Protein AF-K4LC11-F1 (afdb_monomer_lite)

pLDDT: mean 80.31, std 17.43, range [37.22, 97.12]

Structure (mmCIF, N/CA/C/O backbone):
data_AF-K4LC11-F1
#
_entry.id   AF-K4LC11-F1
#
loop_
_atom_site.group_PDB
_atom_site.id
_atom_site.type_symbol
_atom_site.label_atom_id
_atom_site.label_alt_id
_atom_site.label_comp_id
_atom_site.label_asym_id
_atom_site.label_entity_id
_atom_site.label_seq_id
_atom_site.pdbx_PDB_ins_code
_atom_site.Cartn_x
_atom_site.Cartn_y
_atom_site.Cartn_z
_atom_site.occupancy
_atom_site.B_iso_or_equiv
_atom_site.auth_seq_id
_atom_site.auth_comp_id
_atom_site.auth_asym_id
_atom_site.auth_atom_id
_atom_site.pdbx_PDB_model_num
ATOM 1 N N . MET A 1 1 ? 9.526 29.574 -15.769 1.00 37.22 1 MET A N 1
ATOM 2 C CA . MET A 1 1 ? 8.712 28.582 -16.501 1.00 37.22 1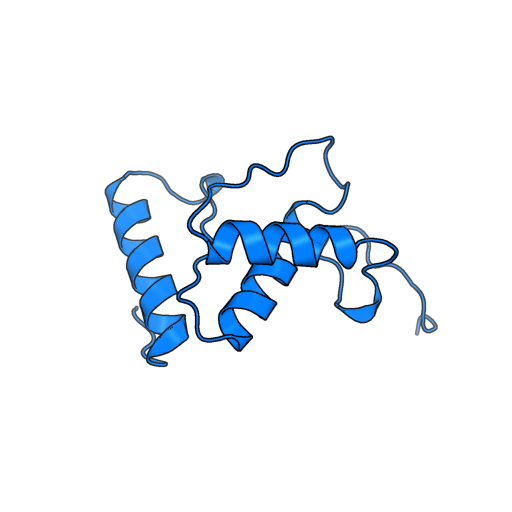 MET A CA 1
ATOM 3 C C . MET A 1 1 ? 9.682 27.508 -16.971 1.00 37.22 1 MET A C 1
ATOM 5 O O . MET A 1 1 ? 10.548 27.838 -17.767 1.00 37.22 1 MET A O 1
ATOM 9 N N . CYS A 1 2 ? 9.666 26.312 -16.375 1.00 38.75 2 CYS A N 1
ATOM 10 C CA . CYS A 1 2 ? 10.568 25.221 -16.776 1.00 38.75 2 CYS A CA 1
ATOM 11 C C . CYS A 1 2 ? 9.836 24.272 -17.740 1.00 38.75 2 CYS A C 1
ATOM 13 O O . CYS A 1 2 ? 8.650 24.038 -17.505 1.00 38.75 2 CYS A O 1
ATOM 15 N N . PRO A 1 3 ? 10.499 23.747 -18.791 1.00 49.31 3 PRO A N 1
ATOM 16 C CA . PRO A 1 3 ? 9.868 22.899 -19.802 1.00 49.31 3 PRO A CA 1
ATOM 17 C C . PRO A 1 3 ? 9.574 21.494 -19.256 1.00 49.31 3 PRO A C 1
ATOM 19 O O . PRO A 1 3 ? 10.167 21.069 -18.260 1.00 49.31 3 PRO A O 1
ATOM 22 N N . GLU A 1 4 ? 8.658 20.786 -19.915 1.00 44.19 4 GLU A N 1
ATOM 23 C CA . GLU A 1 4 ? 8.256 19.415 -19.586 1.00 44.19 4 GLU A CA 1
ATOM 24 C C . GLU A 1 4 ? 9.475 18.476 -19.574 1.00 44.19 4 GLU A C 1
ATOM 26 O O . GLU A 1 4 ? 10.212 18.394 -20.554 1.00 44.19 4 GLU A O 1
ATOM 31 N N . GLY A 1 5 ? 9.726 17.819 -18.434 1.00 52.03 5 GLY A N 1
ATOM 32 C CA . GLY A 1 5 ? 10.879 16.926 -18.232 1.00 52.03 5 GLY A CA 1
ATOM 33 C C . GLY A 1 5 ? 11.824 17.298 -17.081 1.00 52.03 5 GLY A C 1
ATOM 34 O O . GLY A 1 5 ? 12.841 16.636 -16.880 1.00 52.03 5 GLY A O 1
ATOM 35 N N . CYS A 1 6 ? 11.528 18.335 -16.291 1.00 40.47 6 CYS A N 1
ATOM 36 C CA . CYS A 1 6 ? 12.332 18.656 -15.110 1.00 40.47 6 CYS A CA 1
ATOM 37 C C . CYS A 1 6 ? 11.975 17.744 -13.919 1.00 40.47 6 CYS A C 1
ATOM 39 O O . CYS A 1 6 ? 10.964 17.952 -13.244 1.00 40.47 6 CYS A O 1
ATOM 41 N N . PHE A 1 7 ? 12.828 16.750 -13.644 1.00 50.59 7 PHE A N 1
ATOM 42 C CA . PHE A 1 7 ? 12.714 15.858 -12.485 1.00 50.59 7 PHE A CA 1
ATOM 43 C C . PHE A 1 7 ? 12.717 16.666 -11.174 1.00 50.59 7 PHE A C 1
ATOM 45 O O . PHE A 1 7 ? 13.657 17.412 -10.879 1.00 50.59 7 PHE A O 1
ATOM 52 N N . ARG A 1 8 ? 11.662 16.531 -10.361 1.00 47.84 8 ARG A N 1
ATOM 53 C CA . ARG A 1 8 ? 11.542 17.244 -9.079 1.00 47.84 8 ARG A CA 1
ATOM 54 C C . ARG A 1 8 ? 12.448 16.605 -8.028 1.00 47.84 8 ARG A C 1
ATOM 56 O O . ARG A 1 8 ? 12.154 15.544 -7.485 1.00 47.84 8 ARG A O 1
ATOM 63 N N . TRP A 1 9 ? 13.542 17.279 -7.694 1.00 43.03 9 TRP A N 1
ATOM 64 C CA . TRP A 1 9 ? 14.440 16.843 -6.628 1.00 43.03 9 TRP A CA 1
ATOM 65 C C . TRP A 1 9 ? 13.797 17.020 -5.247 1.00 43.03 9 TRP A C 1
ATOM 67 O O . TRP A 1 9 ? 13.409 18.121 -4.865 1.00 43.03 9 TRP A O 1
ATOM 77 N N . GLY A 1 10 ? 13.740 15.932 -4.473 1.00 48.06 10 GLY A N 1
ATOM 78 C CA . GLY A 1 10 ? 13.495 15.975 -3.025 1.00 48.06 10 GLY A CA 1
ATOM 79 C C . GLY A 1 10 ? 12.110 15.541 -2.536 1.00 48.06 10 GLY A C 1
ATOM 80 O O . GLY A 1 10 ? 11.936 15.443 -1.324 1.00 48.06 10 GLY A O 1
ATOM 81 N N . GLY A 1 11 ? 11.162 15.226 -3.425 1.00 57.84 11 GLY A N 1
ATOM 82 C CA . GLY A 1 11 ? 9.828 14.718 -3.066 1.00 57.84 11 GLY A CA 1
ATOM 83 C C . GLY A 1 11 ? 9.491 13.380 -3.737 1.00 57.84 11 GLY A C 1
ATOM 84 O O . GLY A 1 11 ? 10.257 12.917 -4.586 1.00 57.84 11 GLY A O 1
ATOM 85 N N . PRO A 1 12 ? 8.369 12.735 -3.365 1.00 54.34 12 PRO A N 1
ATOM 86 C CA . PRO A 1 12 ? 7.818 11.621 -4.129 1.00 54.34 12 PRO A CA 1
ATOM 87 C C . PRO A 1 12 ? 7.615 12.011 -5.598 1.00 54.34 12 PRO A C 1
ATOM 89 O O . PRO A 1 12 ? 7.225 13.138 -5.904 1.00 54.34 12 PRO A O 1
ATOM 92 N N . VAL A 1 13 ? 7.931 11.075 -6.486 1.00 59.09 13 VAL A N 1
ATOM 93 C CA . VAL A 1 13 ? 7.934 11.254 -7.944 1.00 59.09 13 VAL A CA 1
ATOM 94 C C . VAL A 1 13 ? 6.508 11.075 -8.486 1.00 59.09 13 VAL A C 1
ATOM 96 O O . VAL A 1 13 ? 5.775 10.229 -7.976 1.00 59.09 13 VAL A O 1
ATOM 99 N N . SER A 1 14 ? 6.106 11.886 -9.471 1.00 56.88 14 SER A N 1
ATOM 100 C CA . SER A 1 14 ? 4.797 11.821 -10.145 1.00 56.88 14 SER A CA 1
ATOM 101 C C . SER A 1 14 ? 4.629 10.541 -10.973 1.00 56.88 14 SER A C 1
ATOM 103 O O . SER A 1 14 ? 5.612 9.954 -11.410 1.00 56.88 14 SER A O 1
ATOM 105 N N . GLU A 1 15 ? 3.380 10.140 -11.243 1.00 56.25 15 GLU A N 1
ATOM 106 C CA . GLU A 1 15 ? 3.036 8.910 -11.987 1.00 56.25 15 GLU A CA 1
ATOM 107 C C . GLU A 1 15 ? 3.779 8.781 -13.331 1.00 56.25 15 GLU A C 1
ATOM 109 O O . GLU A 1 15 ? 4.268 7.705 -13.660 1.00 56.25 15 GLU A O 1
ATOM 114 N N . GLY A 1 16 ? 3.922 9.882 -14.078 1.00 52.19 16 GLY A N 1
ATOM 115 C CA . GLY A 1 16 ? 4.586 9.897 -15.389 1.00 52.19 16 GLY A CA 1
ATOM 116 C C . GLY A 1 16 ? 6.116 9.803 -15.361 1.00 52.19 16 GLY A C 1
ATOM 117 O O . GLY A 1 16 ? 6.731 9.637 -16.407 1.00 52.19 16 GLY A O 1
ATOM 118 N N . ASP A 1 17 ? 6.730 9.889 -14.182 1.00 55.94 17 ASP A N 1
ATOM 119 C CA . ASP A 1 17 ? 8.187 9.919 -14.007 1.00 55.94 17 ASP A CA 1
ATOM 120 C C . ASP A 1 17 ? 8.734 8.591 -13.433 1.00 55.94 17 ASP A C 1
ATOM 122 O O . ASP A 1 17 ? 9.926 8.465 -13.130 1.00 55.94 17 ASP A O 1
ATOM 126 N N . ILE A 1 18 ? 7.870 7.580 -13.264 1.00 59.53 18 ILE A N 1
ATOM 127 C CA . ILE A 1 18 ? 8.255 6.222 -12.861 1.00 59.53 18 ILE A CA 1
ATOM 128 C C . ILE A 1 18 ? 8.738 5.463 -14.105 1.00 59.53 18 ILE A C 1
ATOM 130 O O . ILE A 1 18 ? 7.979 4.777 -14.782 1.00 59.53 18 ILE A O 1
ATOM 134 N N . VAL A 1 19 ? 10.025 5.588 -14.419 1.00 57.88 19 VAL A N 1
ATOM 135 C CA . VAL A 1 19 ? 10.655 4.879 -15.546 1.00 57.88 19 VAL A CA 1
ATOM 136 C C . VAL A 1 19 ? 11.198 3.519 -15.081 1.00 57.88 19 VAL A C 1
ATOM 138 O O . VAL A 1 19 ? 11.826 3.439 -14.025 1.00 57.88 19 VAL A O 1
ATOM 141 N N . ASP A 1 20 ? 10.980 2.456 -15.865 1.00 63.25 20 ASP A N 1
ATOM 142 C CA . ASP A 1 20 ? 11.589 1.117 -15.684 1.00 63.25 20 ASP A CA 1
ATOM 143 C C . ASP A 1 20 ? 11.303 0.430 -14.324 1.00 63.25 20 ASP A C 1
ATOM 145 O O . ASP A 1 20 ? 12.161 -0.187 -13.678 1.00 63.25 20 ASP A O 1
ATOM 149 N N . ARG A 1 21 ? 10.074 0.596 -13.817 1.00 76.56 21 ARG A N 1
ATOM 150 C CA . ARG A 1 21 ? 9.645 0.028 -12.523 1.00 76.56 21 ARG A CA 1
ATOM 151 C C . ARG A 1 21 ? 8.258 -0.613 -12.535 1.00 76.56 21 ARG A C 1
ATOM 153 O O . ARG A 1 21 ? 7.824 -1.081 -11.486 1.00 76.56 21 ARG A O 1
ATOM 160 N N . GLU A 1 22 ? 7.588 -0.685 -13.682 1.00 86.62 22 GLU A N 1
ATOM 161 C CA . GLU A 1 22 ? 6.232 -1.245 -13.783 1.00 86.62 22 GLU A CA 1
ATOM 162 C C . GLU A 1 22 ? 6.162 -2.717 -13.371 1.00 86.62 22 GLU A C 1
ATOM 164 O O . GLU A 1 22 ? 5.363 -3.066 -12.502 1.00 86.62 22 GLU A O 1
ATOM 169 N N . ASP A 1 23 ? 7.052 -3.566 -13.890 1.00 87.12 23 ASP A N 1
ATOM 170 C CA . ASP A 1 23 ? 7.091 -4.987 -13.517 1.00 87.12 23 ASP A CA 1
ATOM 171 C C . ASP A 1 23 ? 7.375 -5.172 -12.024 1.00 87.12 23 ASP A C 1
ATOM 173 O O . ASP A 1 23 ? 6.771 -6.011 -11.352 1.00 87.12 23 ASP A O 1
ATOM 177 N N . PHE A 1 24 ? 8.256 -4.331 -11.472 1.00 89.31 24 PHE A N 1
ATOM 178 C CA . PHE A 1 24 ? 8.555 -4.335 -10.047 1.00 89.31 24 PHE A CA 1
ATOM 179 C C . PHE A 1 24 ? 7.319 -3.963 -9.222 1.00 89.31 24 PHE A C 1
ATOM 181 O O . PHE A 1 24 ? 6.946 -4.712 -8.319 1.00 89.31 24 PHE A O 1
ATOM 188 N N . ILE A 1 25 ? 6.652 -2.853 -9.551 1.00 92.06 25 ILE A N 1
ATOM 189 C CA . ILE A 1 25 ? 5.423 -2.401 -8.886 1.00 92.06 25 ILE A CA 1
ATOM 190 C C . ILE A 1 25 ? 4.346 -3.483 -8.973 1.00 92.06 25 ILE A C 1
ATOM 192 O O . ILE A 1 25 ? 3.785 -3.856 -7.945 1.00 92.06 25 ILE A O 1
ATOM 196 N N . SER A 1 26 ? 4.112 -4.033 -10.164 1.00 92.44 26 SER A N 1
ATOM 197 C CA . SER A 1 26 ? 3.145 -5.107 -10.397 1.00 92.44 26 SER A CA 1
ATOM 198 C C . SER A 1 26 ? 3.443 -6.327 -9.522 1.00 92.44 26 SER A C 1
ATOM 200 O O . SER A 1 26 ? 2.558 -6.832 -8.830 1.00 92.44 26 SER A O 1
ATOM 202 N N . SER A 1 27 ? 4.713 -6.740 -9.439 1.00 93.50 27 SER A N 1
ATOM 203 C CA . SER A 1 27 ? 5.123 -7.861 -8.588 1.00 93.50 27 SER A CA 1
ATOM 204 C C . SER A 1 27 ? 4.862 -7.600 -7.100 1.00 93.50 27 SER A C 1
ATOM 206 O O . SER A 1 27 ? 4.387 -8.490 -6.396 1.00 93.50 27 SER A O 1
ATOM 208 N N . VAL A 1 28 ? 5.116 -6.379 -6.616 1.00 95.12 28 VAL A N 1
ATOM 209 C CA . VAL A 1 28 ? 4.846 -5.994 -5.224 1.00 95.12 28 VAL A CA 1
ATOM 210 C C . VAL A 1 28 ? 3.341 -5.990 -4.962 1.00 95.12 28 VAL A C 1
ATOM 212 O O . VAL A 1 28 ? 2.904 -6.500 -3.933 1.00 95.12 28 VAL A O 1
ATOM 215 N N . GLN A 1 29 ? 2.541 -5.470 -5.896 1.00 95.38 29 GLN A N 1
ATOM 216 C CA . GLN A 1 29 ? 1.084 -5.465 -5.778 1.00 95.38 29 GLN A CA 1
ATOM 217 C C . GLN A 1 29 ? 0.505 -6.875 -5.670 1.00 95.38 29 GLN A C 1
ATOM 219 O O . GLN A 1 29 ? -0.335 -7.098 -4.804 1.00 95.38 29 GLN A O 1
ATOM 224 N N . THR A 1 30 ? 0.947 -7.809 -6.516 1.00 95.12 30 THR A N 1
ATOM 225 C CA . THR A 1 30 ? 0.481 -9.204 -6.480 1.00 95.12 30 THR A CA 1
ATOM 226 C C . THR A 1 30 ? 0.793 -9.845 -5.134 1.00 95.12 30 THR A C 1
ATOM 228 O O . THR A 1 30 ? -0.105 -10.348 -4.472 1.00 95.12 30 THR A O 1
ATOM 231 N N . ARG A 1 31 ? 2.037 -9.717 -4.657 1.00 96.19 31 ARG A N 1
ATOM 232 C CA . ARG A 1 31 ? 2.444 -10.264 -3.353 1.00 96.19 31 ARG A CA 1
ATOM 233 C C . ARG A 1 31 ? 1.618 -9.700 -2.197 1.00 96.19 31 ARG A C 1
ATOM 235 O O . ARG A 1 31 ? 1.197 -10.454 -1.326 1.00 96.19 31 ARG A O 1
ATOM 242 N N . LEU A 1 32 ? 1.367 -8.389 -2.192 1.00 96.31 32 LEU A N 1
ATOM 243 C CA . LEU A 1 32 ? 0.535 -7.752 -1.168 1.00 96.31 32 LEU A CA 1
ATOM 244 C C . LEU A 1 32 ? -0.930 -8.204 -1.251 1.00 96.31 32 LEU A C 1
ATOM 246 O O . LEU A 1 32 ? -1.547 -8.434 -0.214 1.00 96.31 32 LEU A O 1
ATOM 250 N N . ALA A 1 33 ? -1.480 -8.351 -2.460 1.00 94.56 33 ALA A N 1
ATOM 2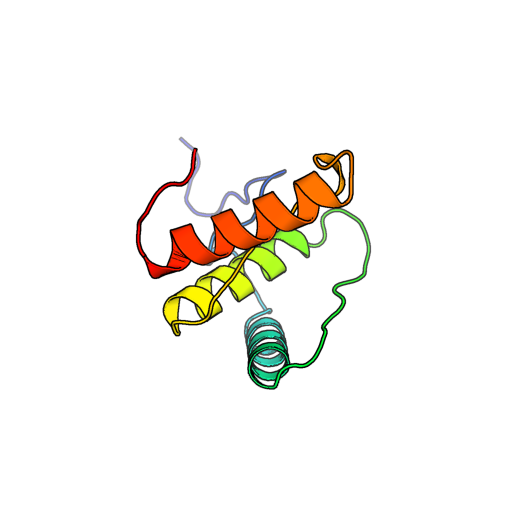51 C CA . ALA A 1 33 ? -2.837 -8.860 -2.663 1.00 94.56 33 ALA A CA 1
ATOM 252 C C . ALA A 1 33 ? -2.985 -10.316 -2.184 1.00 94.56 33 ALA A C 1
ATOM 254 O O . ALA A 1 33 ? -4.024 -10.667 -1.630 1.00 94.56 33 ALA A O 1
ATOM 255 N N . ASP A 1 34 ? -1.922 -11.112 -2.305 1.00 96.00 34 ASP A N 1
ATOM 256 C CA . ASP A 1 34 ? -1.836 -12.489 -1.807 1.00 96.00 34 ASP 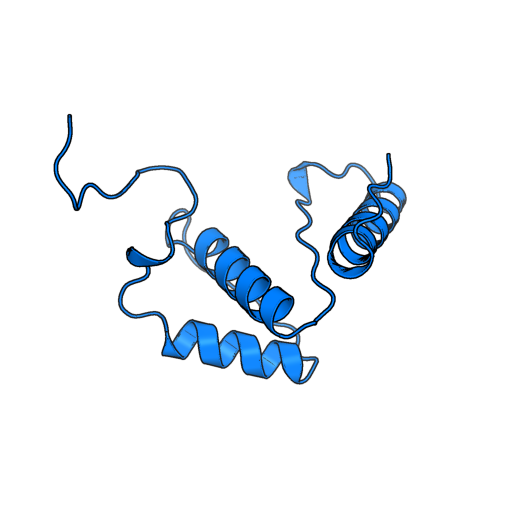A CA 1
ATOM 257 C C . ASP A 1 34 ? -1.540 -12.571 -0.291 1.00 96.00 34 ASP A C 1
ATOM 259 O O . ASP A 1 34 ? -1.341 -13.656 0.256 1.00 96.00 34 ASP A O 1
ATOM 263 N N . GLY A 1 35 ? -1.493 -11.431 0.412 1.00 94.50 35 GLY A N 1
ATOM 264 C CA . GLY A 1 35 ? -1.289 -11.361 1.863 1.00 94.50 35 GLY A CA 1
ATOM 265 C C . GLY A 1 35 ? 0.169 -11.481 2.319 1.00 94.50 35 GLY A C 1
ATOM 266 O O . GLY A 1 35 ? 0.427 -11.700 3.503 1.00 94.50 35 GLY A O 1
ATOM 267 N N . GLN A 1 36 ? 1.138 -11.344 1.411 1.00 97.12 36 GLN A N 1
ATOM 268 C CA . GLN A 1 36 ? 2.559 -11.406 1.749 1.00 97.12 36 GLN A CA 1
ATOM 269 C C . GLN A 1 36 ? 3.093 -10.058 2.240 1.00 97.12 36 GLN A C 1
ATOM 271 O O . GLN A 1 36 ? 2.764 -9.001 1.707 1.00 97.12 36 GLN A O 1
ATOM 276 N N . SER A 1 37 ? 4.021 -10.098 3.195 1.00 96.00 37 SER A N 1
ATOM 277 C CA . SER A 1 37 ? 4.782 -8.921 3.626 1.00 96.00 37 SER A CA 1
ATOM 278 C C . SER A 1 37 ? 5.958 -8.650 2.685 1.00 96.00 37 SER A C 1
ATOM 280 O O . SER A 1 37 ? 6.760 -9.543 2.409 1.00 96.00 37 SER A O 1
ATOM 282 N N . VAL A 1 38 ? 6.110 -7.402 2.231 1.00 94.56 38 VAL A N 1
ATOM 283 C CA . VAL A 1 38 ? 7.196 -6.981 1.330 1.00 94.56 38 VAL A CA 1
ATOM 284 C C . VAL A 1 38 ? 8.052 -5.899 1.990 1.00 94.56 38 VAL A C 1
ATOM 286 O O . VAL A 1 38 ? 7.537 -4.873 2.425 1.00 94.56 38 VAL A O 1
ATOM 289 N N . MET A 1 39 ? 9.374 -6.098 2.021 1.00 94.19 39 MET A N 1
ATOM 290 C CA . MET A 1 39 ? 10.340 -5.101 2.492 1.00 94.19 39 MET A CA 1
ATOM 291 C C . MET A 1 39 ? 11.048 -4.436 1.306 1.00 94.19 39 MET A C 1
ATOM 293 O O . MET A 1 39 ? 11.748 -5.097 0.543 1.00 94.19 39 MET A O 1
ATOM 297 N N . LEU A 1 40 ? 10.914 -3.113 1.181 1.00 91.50 40 LEU A N 1
ATOM 298 C CA . LEU A 1 40 ? 11.683 -2.314 0.224 1.00 91.50 40 LEU A CA 1
ATOM 299 C C . LEU A 1 40 ? 12.949 -1.780 0.905 1.00 91.50 40 LEU A C 1
ATOM 301 O O . LEU A 1 40 ? 12.878 -0.886 1.750 1.00 91.50 40 LEU A O 1
ATOM 305 N N . SER A 1 41 ? 14.116 -2.300 0.530 1.00 89.69 41 SER A N 1
ATOM 306 C CA . SER A 1 41 ? 15.417 -1.913 1.093 1.00 89.69 41 SER A CA 1
ATOM 307 C C . SER A 1 41 ? 16.340 -1.283 0.039 1.00 89.69 41 SER A C 1
ATOM 309 O O . SER A 1 41 ? 16.109 -1.391 -1.163 1.00 89.69 41 SER A O 1
ATOM 311 N N . GLY A 1 42 ? 17.350 -0.528 0.488 1.00 87.25 42 GLY A N 1
ATOM 312 C CA . GLY A 1 42 ? 18.372 0.084 -0.375 1.00 87.25 42 GLY A CA 1
ATOM 313 C C . GLY A 1 42 ? 18.757 1.520 0.025 1.00 87.25 42 GLY A C 1
ATOM 314 O O . GLY A 1 42 ? 18.119 2.095 0.915 1.00 87.25 42 GLY A O 1
ATOM 315 N N . PRO A 1 43 ? 19.756 2.141 -0.635 1.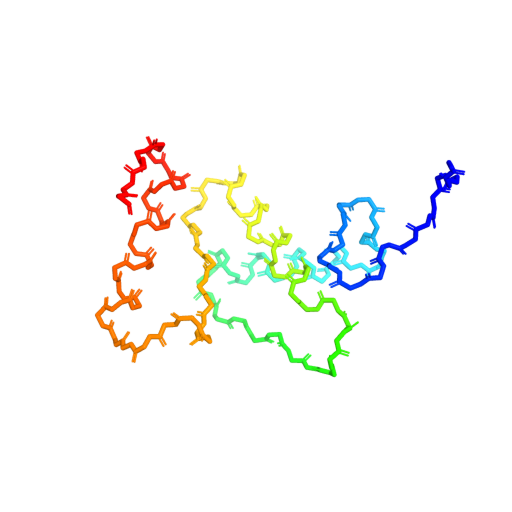00 85.12 43 PRO A N 1
ATOM 316 C CA . PRO A 1 43 ? 20.276 3.479 -0.306 1.00 85.12 43 PRO A CA 1
ATOM 317 C C . PRO A 1 43 ? 19.225 4.607 -0.259 1.00 85.12 43 PRO A C 1
ATOM 319 O O . PRO A 1 43 ? 18.136 4.504 -0.832 1.00 85.12 43 PRO A O 1
ATOM 322 N N . ARG A 1 44 ? 19.515 5.720 0.433 1.00 80.38 44 ARG A N 1
ATOM 323 C CA . ARG A 1 44 ? 18.602 6.883 0.501 1.00 80.38 44 ARG A CA 1
ATOM 324 C C . ARG A 1 44 ? 18.427 7.505 -0.896 1.00 80.38 44 ARG A C 1
ATOM 326 O O . ARG A 1 44 ? 19.365 7.520 -1.679 1.00 80.38 44 ARG A O 1
ATOM 333 N N . ARG A 1 45 ? 17.234 8.047 -1.182 1.00 77.69 45 ARG A N 1
ATOM 334 C CA . ARG A 1 45 ? 16.881 8.753 -2.440 1.00 77.69 45 ARG A CA 1
ATOM 335 C C . ARG A 1 45 ? 16.829 7.906 -3.723 1.00 77.69 45 ARG A C 1
ATOM 337 O O . ARG A 1 45 ? 16.799 8.462 -4.807 1.00 77.69 45 ARG A O 1
ATOM 344 N N . ILE A 1 46 ? 16.692 6.586 -3.609 1.00 81.38 46 ILE A N 1
ATOM 345 C CA . ILE A 1 46 ? 16.455 5.694 -4.766 1.00 81.38 46 ILE A CA 1
ATOM 346 C C . ILE A 1 46 ? 14.967 5.538 -5.149 1.00 81.38 46 ILE A C 1
ATOM 348 O O . ILE A 1 46 ? 14.624 4.668 -5.938 1.00 81.38 46 ILE A O 1
ATOM 352 N N . GLY A 1 47 ? 14.060 6.308 -4.535 1.00 82.75 47 GLY A N 1
ATOM 353 C CA . GLY A 1 47 ? 12.628 6.265 -4.868 1.00 82.75 47 GLY A CA 1
ATOM 354 C C . GLY A 1 47 ? 11.789 5.189 -4.164 1.00 82.75 47 GLY A C 1
ATOM 355 O O . GLY A 1 47 ? 10.632 5.021 -4.521 1.00 82.75 47 GLY A O 1
ATOM 356 N N . LYS A 1 48 ? 12.301 4.496 -3.132 1.00 91.38 48 LYS A N 1
ATOM 357 C CA . LYS A 1 48 ? 11.524 3.480 -2.375 1.00 91.38 48 LYS A CA 1
ATOM 358 C C . LYS A 1 48 ? 10.182 4.004 -1.861 1.00 91.38 48 LYS A C 1
ATOM 360 O O . LYS A 1 48 ? 9.168 3.337 -2.003 1.00 91.38 48 LYS A O 1
ATOM 365 N N . THR A 1 49 ? 10.188 5.199 -1.272 1.00 88.81 49 THR A N 1
ATOM 366 C CA . THR A 1 49 ? 8.978 5.845 -0.749 1.00 88.81 49 THR A CA 1
ATOM 367 C C . THR A 1 49 ? 8.001 6.178 -1.876 1.00 88.81 49 THR A C 1
ATOM 369 O O . THR A 1 49 ? 6.814 5.919 -1.736 1.00 88.81 49 THR A O 1
ATOM 372 N N . SER A 1 50 ? 8.498 6.670 -3.017 1.00 88.56 50 SER A N 1
ATOM 373 C CA . SER A 1 50 ? 7.675 6.908 -4.210 1.00 88.56 50 SER A CA 1
ATOM 374 C C . SER A 1 50 ? 7.023 5.613 -4.705 1.00 88.56 50 SER A C 1
ATOM 376 O O . SER A 1 50 ? 5.825 5.592 -4.955 1.00 88.56 50 SER A O 1
ATOM 378 N N . ILE A 1 51 ? 7.786 4.516 -4.768 1.00 90.25 51 ILE A N 1
ATOM 379 C CA . ILE A 1 51 ? 7.275 3.199 -5.171 1.00 90.25 51 ILE A CA 1
ATOM 380 C C . ILE A 1 51 ? 6.207 2.697 -4.191 1.00 90.25 51 ILE A C 1
ATOM 382 O O . ILE A 1 51 ? 5.154 2.240 -4.623 1.00 90.25 51 ILE A O 1
ATOM 386 N N . ALA A 1 52 ? 6.446 2.802 -2.880 1.00 92.44 52 ALA A N 1
ATOM 387 C CA . ALA A 1 52 ? 5.468 2.398 -1.870 1.00 92.44 52 ALA A CA 1
ATOM 388 C C . ALA A 1 52 ? 4.148 3.175 -2.012 1.00 92.44 52 ALA A C 1
ATOM 390 O O . ALA A 1 52 ? 3.076 2.574 -1.962 1.00 92.44 52 ALA A O 1
ATOM 391 N N . TYR A 1 53 ? 4.219 4.491 -2.247 1.00 91.75 53 TYR A N 1
ATOM 392 C CA . TYR A 1 53 ? 3.028 5.307 -2.479 1.00 91.75 53 TYR A CA 1
ATOM 393 C C . TYR A 1 53 ? 2.289 4.926 -3.758 1.00 91.75 53 TYR A C 1
ATOM 395 O O . TYR A 1 53 ? 1.063 4.840 -3.732 1.00 91.75 53 TYR A O 1
ATOM 403 N N . GLU A 1 54 ? 3.003 4.641 -4.846 1.00 92.00 54 GLU A N 1
ATOM 404 C CA . GLU A 1 54 ? 2.370 4.214 -6.094 1.00 92.00 54 GLU A CA 1
ATOM 405 C C . GLU A 1 54 ? 1.671 2.853 -5.949 1.00 92.00 54 GLU A C 1
ATOM 407 O O . GLU A 1 54 ? 0.526 2.685 -6.371 1.00 92.00 54 GLU A O 1
ATOM 412 N N . VAL A 1 55 ? 2.310 1.895 -5.271 1.00 94.06 55 VAL A N 1
ATOM 413 C CA . VAL A 1 55 ? 1.706 0.594 -4.944 1.00 94.06 55 VAL A CA 1
ATOM 414 C C . VAL A 1 55 ? 0.426 0.779 -4.123 1.00 94.06 55 VAL A C 1
ATOM 416 O O . VAL A 1 55 ? -0.611 0.213 -4.473 1.00 94.06 55 VAL A O 1
ATOM 419 N N . ILE A 1 56 ? 0.474 1.598 -3.065 1.00 92.88 56 ILE A N 1
ATOM 420 C CA . ILE A 1 56 ? -0.688 1.915 -2.222 1.00 92.88 56 ILE A CA 1
ATOM 421 C C . ILE A 1 56 ? -1.806 2.557 -3.051 1.00 92.88 56 ILE A C 1
ATOM 423 O O . ILE A 1 56 ? -2.955 2.131 -2.953 1.00 92.88 56 ILE A O 1
ATOM 427 N N . ARG A 1 57 ? -1.487 3.538 -3.905 1.00 91.50 57 ARG A N 1
ATOM 428 C CA . ARG A 1 57 ? -2.460 4.222 -4.772 1.00 91.50 57 ARG A CA 1
ATOM 429 C C . ARG A 1 57 ? -3.198 3.232 -5.673 1.00 91.50 57 ARG A C 1
ATOM 431 O O . ARG A 1 57 ? -4.427 3.250 -5.728 1.00 91.50 57 ARG A O 1
ATOM 438 N N . ARG A 1 58 ? -2.468 2.331 -6.337 1.00 93.00 58 ARG A N 1
ATOM 439 C CA . ARG A 1 58 ? -3.064 1.320 -7.222 1.00 93.00 58 ARG A CA 1
ATOM 440 C C . ARG A 1 58 ? -3.858 0.256 -6.461 1.00 93.00 58 ARG A C 1
ATOM 442 O O . ARG A 1 58 ? -4.884 -0.203 -6.954 1.00 93.00 58 ARG A O 1
ATOM 449 N N . LEU A 1 59 ? -3.412 -0.155 -5.272 1.00 92.88 59 LEU A N 1
ATOM 450 C CA . LEU A 1 59 ? -4.183 -1.069 -4.417 1.00 92.88 59 LEU A CA 1
ATOM 451 C C . LEU A 1 59 ? -5.483 -0.414 -3.936 1.00 92.88 59 LEU A C 1
ATOM 453 O O . LEU A 1 59 ? -6.539 -1.042 -3.989 1.00 92.88 59 LEU A O 1
ATOM 457 N N . LYS A 1 60 ? -5.439 0.870 -3.574 1.00 90.69 60 LYS A N 1
ATOM 458 C CA . LYS A 1 60 ? -6.633 1.650 -3.238 1.00 90.69 60 LYS A CA 1
ATOM 459 C C . LYS A 1 60 ? -7.625 1.702 -4.406 1.00 90.69 60 LYS A C 1
ATOM 461 O O . LYS A 1 60 ? -8.810 1.467 -4.201 1.00 90.69 60 LYS A O 1
ATOM 466 N N . GLN A 1 61 ? -7.156 1.922 -5.638 1.00 91.12 61 GLN A N 1
ATOM 467 C CA . GLN A 1 61 ? -8.004 1.884 -6.845 1.00 91.12 61 GLN A CA 1
ATOM 468 C C . GLN A 1 61 ? -8.648 0.512 -7.095 1.00 91.12 61 GLN A C 1
ATOM 470 O O . GLN A 1 61 ? -9.740 0.440 -7.652 1.00 91.12 61 GLN A O 1
ATOM 475 N N . LYS A 1 62 ? -8.006 -0.574 -6.651 1.00 91.56 62 LYS A N 1
ATOM 476 C CA . LYS A 1 62 ? -8.551 -1.940 -6.694 1.00 91.56 62 LYS A CA 1
ATOM 477 C C . LYS A 1 62 ? -9.500 -2.260 -5.525 1.00 91.56 62 LYS A C 1
ATOM 479 O O . LYS A 1 62 ? -9.970 -3.388 -5.427 1.00 91.56 62 LYS A O 1
ATOM 484 N N . GLY A 1 63 ? -9.787 -1.298 -4.643 1.00 89.88 63 GLY A N 1
ATOM 485 C CA . GLY A 1 63 ? -10.731 -1.452 -3.531 1.00 89.88 63 GLY A CA 1
ATOM 486 C C . GLY A 1 63 ? -10.147 -2.080 -2.263 1.00 89.88 63 GLY A C 1
ATOM 487 O O . GLY A 1 63 ? -10.907 -2.445 -1.363 1.00 89.88 63 GLY A O 1
ATOM 488 N N . PHE A 1 64 ? -8.820 -2.205 -2.165 1.00 91.19 64 PHE A N 1
ATOM 489 C CA . PHE A 1 64 ? -8.169 -2.676 -0.944 1.00 91.19 64 PHE A CA 1
ATOM 490 C C . PHE A 1 64 ? -8.186 -1.600 0.143 1.00 91.19 64 PHE A C 1
ATOM 492 O O . PHE A 1 64 ? -8.069 -0.403 -0.129 1.00 91.19 64 PHE A O 1
ATOM 499 N N . TYR A 1 65 ? -8.248 -2.045 1.396 1.00 90.50 65 TYR A N 1
ATOM 500 C CA . TYR A 1 65 ? -7.888 -1.200 2.524 1.00 90.50 65 TYR A CA 1
ATOM 501 C C . TYR A 1 65 ? -6.389 -0.932 2.492 1.00 90.50 65 TYR A C 1
ATOM 503 O O . TYR A 1 65 ? -5.580 -1.858 2.474 1.00 90.50 65 TYR A O 1
ATOM 511 N N . THR A 1 66 ? -6.022 0.340 2.499 1.00 92.25 66 THR A N 1
ATOM 512 C CA . THR A 1 66 ? -4.626 0.762 2.514 1.00 92.25 66 THR A CA 1
ATOM 513 C C . THR A 1 66 ? -4.400 1.752 3.640 1.00 92.25 66 THR A C 1
ATOM 515 O O . THR A 1 66 ? -5.294 2.533 3.953 1.00 92.25 66 THR A O 1
ATOM 518 N N . ALA A 1 67 ? -3.199 1.777 4.201 1.00 91.38 67 ALA A N 1
ATOM 519 C CA . ALA A 1 67 ? -2.761 2.829 5.105 1.00 91.38 67 ALA A CA 1
ATOM 520 C C . ALA A 1 67 ? -1.271 3.092 4.901 1.00 91.38 67 ALA A C 1
ATOM 522 O O . ALA A 1 67 ? -0.500 2.173 4.627 1.00 91.38 67 ALA A O 1
ATOM 523 N N . SER A 1 68 ? -0.874 4.355 5.030 1.00 90.81 68 SER A N 1
ATOM 524 C CA . SER A 1 68 ? 0.526 4.760 5.070 1.00 90.81 68 SER A CA 1
ATOM 525 C C . SER A 1 68 ? 0.798 5.343 6.440 1.00 90.81 68 SER A C 1
ATOM 527 O O . SER A 1 68 ? 0.218 6.364 6.795 1.00 90.81 68 SER A O 1
ATOM 529 N N . VAL A 1 69 ? 1.716 4.725 7.172 1.00 89.69 69 VAL A N 1
ATOM 530 C CA . VAL A 1 69 ? 2.050 5.121 8.535 1.00 89.69 69 VAL A CA 1
ATOM 531 C C . VAL A 1 69 ? 3.529 5.488 8.613 1.00 89.69 69 VAL A C 1
ATOM 533 O O . VAL A 1 69 ? 4.387 4.713 8.192 1.00 89.69 69 VAL A O 1
ATOM 536 N N . ASP A 1 70 ? 3.827 6.677 9.139 1.00 88.94 70 ASP A N 1
ATOM 537 C CA . ASP A 1 70 ? 5.196 7.154 9.354 1.00 88.94 70 ASP A CA 1
ATOM 538 C C . ASP A 1 70 ? 5.599 6.975 10.822 1.00 88.94 70 ASP A C 1
ATOM 540 O O . ASP A 1 70 ? 5.185 7.735 11.697 1.00 88.94 70 ASP A O 1
ATOM 544 N N . PHE A 1 71 ? 6.444 5.978 11.087 1.00 88.94 71 PHE A N 1
ATOM 545 C CA . PHE A 1 71 ? 6.925 5.677 12.435 1.00 88.94 71 PHE A CA 1
ATOM 546 C C . PHE A 1 71 ? 7.767 6.793 13.061 1.00 88.94 71 PHE A C 1
ATOM 548 O O . PHE A 1 71 ? 7.879 6.828 14.279 1.00 88.94 71 PHE A O 1
ATOM 555 N N . PHE A 1 72 ? 8.332 7.725 12.284 1.00 88.38 72 PHE A N 1
ATOM 556 C CA . PHE A 1 72 ? 9.036 8.875 12.867 1.00 88.38 72 PHE A CA 1
ATOM 557 C C . PHE A 1 72 ? 8.087 9.883 13.521 1.00 88.38 72 PHE A C 1
ATOM 559 O O . PHE A 1 72 ? 8.537 10.729 14.290 1.00 88.38 72 PHE A O 1
ATOM 566 N N . ARG A 1 73 ? 6.792 9.817 13.197 1.00 86.12 73 ARG A N 1
ATOM 567 C CA . ARG A 1 73 ? 5.757 10.713 13.723 1.00 86.12 73 ARG A CA 1
ATOM 568 C C . ARG A 1 73 ? 4.948 10.103 14.860 1.00 86.12 73 ARG A C 1
ATOM 570 O O . ARG A 1 73 ? 4.153 10.814 15.453 1.00 86.12 73 ARG A O 1
ATOM 577 N N . ILE A 1 74 ? 5.142 8.818 15.143 1.00 92.06 74 ILE A N 1
ATOM 578 C CA . ILE A 1 74 ? 4.373 8.077 16.139 1.00 92.06 74 ILE A CA 1
ATOM 579 C C . ILE A 1 74 ? 5.222 7.872 17.382 1.00 92.06 74 ILE A C 1
ATOM 581 O O . ILE A 1 74 ? 6.340 7.363 17.311 1.00 92.06 74 ILE A O 1
ATOM 585 N N . SER A 1 75 ? 4.655 8.233 18.524 1.00 90.75 75 SER A N 1
ATOM 586 C CA . SER A 1 75 ? 5.335 8.225 19.815 1.00 90.75 75 SER A CA 1
ATOM 587 C C . SER A 1 75 ? 5.094 6.931 20.594 1.00 90.75 75 SER A C 1
ATOM 589 O O . SER A 1 75 ? 5.935 6.537 21.402 1.00 90.75 75 SER A O 1
ATOM 591 N N . ASP A 1 76 ? 3.972 6.241 20.353 1.00 94.31 76 ASP A N 1
ATOM 592 C CA . ASP A 1 76 ? 3.633 5.006 21.060 1.00 94.31 76 ASP A CA 1
ATOM 593 C C . ASP A 1 76 ? 2.732 4.027 20.274 1.00 94.31 76 ASP A C 1
ATOM 595 O O . ASP A 1 76 ? 2.249 4.283 19.170 1.00 94.31 76 ASP A O 1
ATOM 599 N N . ARG A 1 77 ? 2.515 2.843 20.866 1.00 94.50 77 ARG A N 1
ATOM 600 C CA . ARG A 1 77 ? 1.720 1.749 20.276 1.00 94.50 77 ARG A CA 1
ATOM 601 C C . ARG A 1 77 ? 0.240 2.095 20.100 1.00 94.50 77 ARG A C 1
ATOM 603 O O . ARG A 1 77 ? -0.398 1.546 19.205 1.00 94.50 77 ARG A O 1
ATOM 610 N N . ARG A 1 78 ? -0.320 2.940 20.967 1.00 94.69 78 ARG A N 1
ATOM 611 C CA . ARG A 1 78 ? -1.728 3.340 20.897 1.00 94.69 78 ARG A CA 1
ATOM 612 C C . ARG A 1 78 ? -1.930 4.291 19.727 1.00 94.69 78 ARG A C 1
ATOM 614 O O . ARG A 1 78 ? -2.858 4.085 18.952 1.00 94.69 78 ARG A O 1
ATOM 621 N N . GLU A 1 79 ? -1.044 5.266 19.573 1.00 93.25 79 GLU A N 1
ATOM 622 C CA . GLU A 1 79 ? -1.065 6.205 18.452 1.00 93.25 79 GLU A CA 1
ATOM 623 C C . GLU A 1 79 ? -0.923 5.479 17.104 1.00 93.25 79 GLU A C 1
ATOM 625 O O . GLU A 1 79 ? -1.681 5.757 16.177 1.00 93.25 79 GLU A O 1
ATOM 630 N N . LEU A 1 80 ? -0.061 4.455 17.023 1.00 94.00 80 LEU A N 1
ATOM 631 C CA . LEU A 1 80 ? 0.016 3.571 15.854 1.00 94.00 80 LEU A CA 1
ATOM 632 C C . LEU A 1 80 ? -1.325 2.904 15.525 1.00 94.00 80 LEU A C 1
ATOM 634 O O . LEU A 1 80 ? -1.754 2.914 14.372 1.00 94.00 80 LEU A O 1
ATOM 638 N N . ALA A 1 81 ? -1.964 2.291 16.524 1.00 94.12 81 ALA A N 1
ATOM 639 C CA . ALA A 1 81 ? -3.206 1.553 16.323 1.00 94.12 81 ALA A CA 1
ATOM 640 C C . ALA A 1 81 ? -4.339 2.473 15.847 1.00 94.12 81 ALA A C 1
ATOM 642 O O . ALA A 1 81 ? -5.044 2.129 14.901 1.00 94.12 81 ALA A O 1
ATOM 643 N N . VAL A 1 82 ? -4.475 3.647 16.470 1.00 92.38 82 VAL A N 1
ATOM 644 C CA . VAL A 1 82 ? -5.478 4.655 16.097 1.00 92.38 82 VAL A CA 1
ATOM 645 C C . VAL A 1 82 ? -5.216 5.166 14.680 1.00 92.38 82 VAL A C 1
ATOM 647 O O . VAL A 1 82 ? -6.086 5.042 13.824 1.00 92.38 82 VAL A O 1
ATOM 650 N N . SER A 1 83 ? -3.986 5.604 14.386 1.00 91.00 83 SER A N 1
ATOM 651 C CA . SER A 1 83 ? -3.613 6.118 13.061 1.00 91.00 83 SER A CA 1
ATOM 652 C C . SER A 1 83 ? -3.850 5.096 11.943 1.00 91.00 83 SER A C 1
ATOM 654 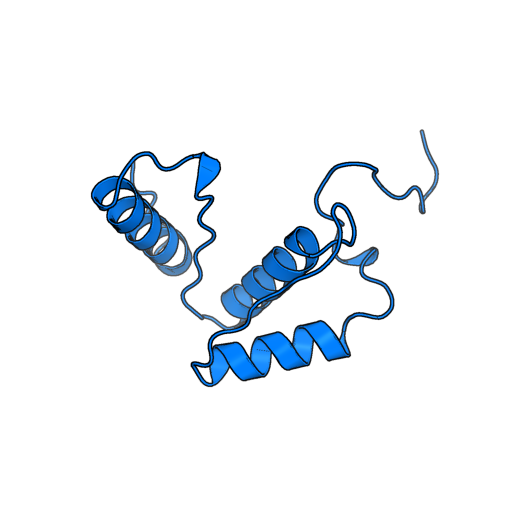O O . SER A 1 83 ? -4.338 5.449 10.865 1.00 91.00 83 SER A O 1
ATOM 656 N N . LEU A 1 84 ? -3.551 3.818 12.194 1.00 91.88 84 LEU A N 1
ATOM 657 C CA . LEU A 1 84 ? -3.784 2.743 11.234 1.00 91.88 84 LEU A CA 1
ATOM 658 C C . LEU A 1 84 ? -5.279 2.548 10.943 1.00 91.88 84 LEU A C 1
ATOM 660 O O . LEU A 1 84 ? -5.656 2.421 9.776 1.00 91.88 84 LEU A O 1
ATOM 664 N N . ILE A 1 85 ? -6.112 2.513 11.987 1.00 91.06 85 ILE A N 1
ATOM 665 C CA . ILE A 1 85 ? -7.561 2.313 11.863 1.00 91.06 85 ILE A CA 1
ATOM 666 C C . ILE A 1 85 ? -8.192 3.497 11.133 1.00 91.06 85 ILE A C 1
ATOM 668 O O . ILE A 1 85 ? -8.895 3.281 10.143 1.00 91.06 85 ILE A O 1
ATOM 672 N N . ASP A 1 86 ? -7.892 4.722 11.561 1.00 89.50 86 ASP A N 1
ATOM 673 C CA . ASP A 1 86 ? -8.473 5.935 10.986 1.00 89.50 86 ASP A CA 1
ATOM 674 C C . ASP A 1 86 ? -8.122 6.053 9.502 1.00 89.50 86 ASP A C 1
ATOM 676 O O . ASP A 1 86 ? -9.014 6.166 8.661 1.00 89.50 86 ASP A O 1
ATOM 680 N N . THR A 1 87 ? -6.846 5.861 9.146 1.00 87.62 87 THR A N 1
ATOM 681 C CA . THR A 1 87 ? -6.407 5.901 7.741 1.00 87.62 87 THR A CA 1
ATOM 682 C C . THR A 1 87 ? -7.098 4.823 6.893 1.00 87.62 87 THR A C 1
ATOM 684 O O . THR A 1 87 ? -7.472 5.070 5.744 1.00 87.62 87 THR A O 1
ATOM 687 N N . CYS A 1 88 ? -7.287 3.611 7.429 1.00 88.56 88 CYS A N 1
ATOM 688 C CA . CYS A 1 88 ? -7.990 2.542 6.713 1.00 88.56 88 CYS A CA 1
ATOM 689 C C . CYS A 1 88 ? -9.470 2.880 6.481 1.00 88.56 88 CYS A C 1
ATOM 691 O O . CYS A 1 88 ? -9.997 2.609 5.399 1.00 88.56 88 CYS A O 1
ATOM 693 N N . LEU A 1 89 ? -10.142 3.448 7.486 1.00 85.75 89 LEU A N 1
ATOM 694 C CA . LEU A 1 89 ? -11.562 3.787 7.416 1.00 85.75 89 LEU A CA 1
ATOM 695 C C . LEU A 1 89 ? -11.811 4.970 6.483 1.00 85.75 89 LEU A C 1
ATOM 697 O O . LEU A 1 89 ? -12.648 4.847 5.587 1.00 85.75 89 LEU A O 1
ATOM 701 N N . GLU A 1 90 ? -11.030 6.046 6.602 1.00 81.31 90 GLU A N 1
ATOM 702 C CA . GLU A 1 90 ? -11.078 7.203 5.699 1.00 81.31 90 GLU A CA 1
ATOM 703 C C . GLU A 1 90 ? -10.992 6.786 4.230 1.00 81.31 90 GLU A C 1
ATOM 705 O O . GLU A 1 90 ? -11.732 7.279 3.376 1.00 81.31 90 GLU A O 1
ATOM 710 N N . ASN A 1 91 ? -10.116 5.821 3.941 1.00 73.06 91 ASN A N 1
ATOM 711 C CA . ASN A 1 91 ? -9.887 5.332 2.591 1.00 73.06 91 ASN A CA 1
ATOM 712 C C . ASN A 1 91 ? -11.081 4.592 1.975 1.00 73.06 91 ASN A C 1
ATOM 714 O O . ASN A 1 91 ? -11.148 4.544 0.745 1.00 73.06 91 ASN A O 1
ATOM 718 N N . ARG A 1 92 ? -12.005 4.034 2.774 1.00 71.62 92 ARG A N 1
ATOM 719 C CA . ARG A 1 92 ? -13.143 3.244 2.263 1.00 71.62 92 ARG A CA 1
ATOM 720 C C . ARG A 1 92 ? -14.498 3.915 2.446 1.00 71.62 92 ARG A C 1
ATOM 722 O O . ARG A 1 92 ? -15.359 3.764 1.586 1.00 71.62 92 ARG A O 1
ATOM 729 N N . THR A 1 93 ? -14.720 4.592 3.567 1.00 67.88 93 THR A N 1
ATOM 730 C CA . THR A 1 93 ? -16.046 5.124 3.920 1.00 67.88 93 THR A CA 1
ATOM 731 C C . THR A 1 93 ? -16.194 6.605 3.588 1.00 67.88 93 THR A C 1
ATOM 733 O O . THR A 1 93 ? -17.313 7.109 3.589 1.00 67.88 93 THR A O 1
ATOM 736 N N . GLY A 1 94 ? -15.089 7.313 3.318 1.00 63.34 94 GLY A N 1
ATOM 737 C CA . GLY A 1 94 ? -15.087 8.771 3.166 1.00 63.34 94 GLY A CA 1
ATOM 738 C C . GLY A 1 94 ? -15.356 9.523 4.475 1.00 63.34 94 GLY A C 1
ATOM 739 O O . GLY A 1 94 ? -15.497 10.745 4.461 1.00 63.34 94 GLY A O 1
ATOM 740 N N . ILE A 1 95 ? -15.427 8.814 5.606 1.00 63.53 95 ILE A N 1
ATOM 741 C CA . ILE A 1 95 ? -15.589 9.405 6.932 1.00 63.53 95 ILE A CA 1
ATOM 742 C C . ILE A 1 95 ? -14.212 9.883 7.382 1.00 63.53 95 ILE A C 1
ATOM 744 O O . ILE A 1 95 ? -13.353 9.053 7.660 1.00 63.53 95 ILE A O 1
ATOM 748 N N . ARG A 1 96 ? -14.012 11.204 7.457 1.00 54.25 96 ARG A N 1
ATOM 749 C CA . ARG A 1 96 ? -12.866 11.786 8.166 1.00 54.25 96 ARG A CA 1
ATOM 750 C C . ARG A 1 96 ? -13.046 11.561 9.656 1.00 54.25 96 ARG A C 1
ATOM 752 O O . ARG A 1 96 ? -14.026 12.041 10.230 1.00 54.25 96 ARG A O 1
ATOM 759 N N . LEU A 1 97 ? -12.118 10.829 10.249 1.00 56.78 97 LEU A N 1
ATOM 760 C CA . LEU A 1 97 ? -11.980 10.759 11.695 1.00 56.78 97 LEU A CA 1
ATOM 761 C C . LEU A 1 97 ? -10.941 11.823 12.093 1.00 56.78 97 LEU A C 1
ATOM 763 O O . LEU A 1 97 ? -10.124 12.223 11.272 1.00 56.78 97 LEU A O 1
ATOM 767 N N . PHE A 1 98 ? -11.137 12.397 13.277 1.00 49.53 98 PHE A N 1
ATOM 768 C CA . PHE A 1 98 ? -10.685 13.731 13.705 1.00 49.53 98 PHE A CA 1
ATOM 769 C C . PHE A 1 98 ? -9.230 14.111 13.393 1.00 49.53 98 PHE A C 1
ATOM 771 O O . PHE A 1 98 ? -8.329 13.280 13.625 1.00 49.53 98 PHE A O 1
#

InterPro domains:
  IPR027417 P-loop containing nucleoside triphosphate hydrolase [G3DSA:3.40.50.300] (12-95)
  IPR027417 P-loop containing nucleoside triphosphate hydrolase [SSF52540] (7-90)

Radius of gyration: 15.49 Å; chains: 1; bounding box: 36×41×41 Å

Foldseek 3Di:
DDDPPDFDPDDQGDPVPPPPCPVVLVVVLVCVVVVHDDDDDDDPPPRSVNSVVVSQVVVLVVVDQGADDDPVPDDDPVSVVVRSVQSRCCSHPVDRDD

Secondary structure (DSSP, 8-state):
-PPTT---TTSPPPGGG--S-HHHHHHHHHHHHTT-------STTSSHHHHHHHHHHHHHHTT-------GGG--SHHHHHHHHHHHHHHHHH-----

Organism: Thermacetogenium phaeum (strain ATCC BAA-254 / DSM 26808 / PB) (NCBI:txid1089553)

Sequence (98 aa):
MCPEGCFRWGGPVSE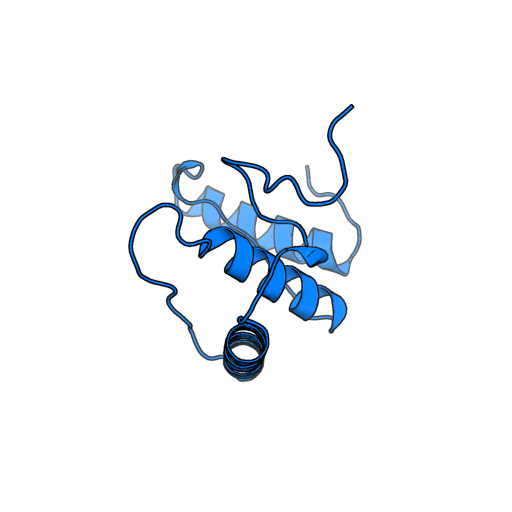GDIVDREDFISSVQTRLADGQSVMLSGPRRIGKTSIAYEVIRRLKQKGFYTASVDFFRISDRRELAVSLIDTCLENRTGIRLF